Protein AF-A0A453GDU5-F1 (afdb_monomer_lite)

Secondary structure (DSSP, 8-state):
--SEEEEEGGG-SS-SEEEE-TTTTTT--EEEEE-TT--EEEE-TTSSTT--EEEE-SSPEEE-GGG-TT--EEEE------HHHHHHHHT--

Foldseek 3Di:
DDAEEEAAQVPDPDDLEAEQDAPPPCNHQEYEYHHQSNQEYEYDANGNQNHAEYEYAYNHDYYPVVNRPRHNYYHHPYHPDPVVVVVVVVPPD

Sequence (93 aa):
NIRCLVLMDKSFGGTHEITLKKDEFLCLNLLVVDCSAITKIVFNSGSTPRLEKIVWSSSTTLSGIDKLPRLKELEFKGDKVPDYVLEAALYAD

Radius of gyration: 15.79 Å; chains: 1; bounding box: 41×39×37 Å

pLDDT: mean 87.53, std 12.07, range [54.56, 98.75]

Structure (mmCIF, N/CA/C/O backbone):
data_AF-A0A453GDU5-F1
#
_entry.id   AF-A0A453GDU5-F1
#
loop_
_atom_site.group_PDB
_atom_site.id
_atom_site.type_symbol
_atom_site.label_atom_id
_atom_site.label_alt_id
_atom_site.label_comp_id
_atom_site.label_asym_id
_atom_site.label_entity_id
_atom_site.label_seq_id
_atom_site.pdbx_PDB_ins_code
_atom_site.Cartn_x
_atom_site.Cartn_y
_atom_site.Cartn_z
_atom_site.occupancy
_atom_site.B_iso_or_equiv
_atom_site.auth_seq_id
_atom_site.auth_comp_id
_atom_site.auth_asym_id
_atom_site.auth_atom_id
_atom_site.pdbx_PDB_model_num
ATOM 1 N N . ASN A 1 1 ? -19.414 1.193 -5.043 1.00 75.62 1 ASN A N 1
ATOM 2 C CA . ASN A 1 1 ? -18.373 0.871 -4.042 1.00 75.62 1 ASN A CA 1
ATOM 3 C C . ASN A 1 1 ? -17.317 0.011 -4.725 1.00 75.62 1 ASN A C 1
ATOM 5 O O . ASN A 1 1 ? -17.678 -1.046 -5.231 1.00 75.62 1 ASN A O 1
ATOM 9 N N . ILE A 1 2 ? -16.081 0.498 -4.852 1.00 91.31 2 ILE A N 1
ATOM 10 C CA . ILE A 1 2 ? -15.026 -0.143 -5.659 1.00 91.31 2 ILE A CA 1
ATOM 11 C C . ILE A 1 2 ? -14.485 -1.363 -4.904 1.00 91.31 2 ILE A C 1
ATOM 13 O O . ILE A 1 2 ? -14.137 -1.242 -3.732 1.00 91.31 2 ILE A O 1
ATOM 17 N N . ARG A 1 3 ? -14.437 -2.527 -5.568 1.00 96.31 3 ARG A N 1
ATOM 18 C CA . ARG A 1 3 ? -13.882 -3.781 -5.014 1.00 96.31 3 ARG A CA 1
ATOM 19 C C . ARG A 1 3 ? -12.570 -4.215 -5.660 1.00 96.31 3 ARG A C 1
ATOM 21 O O . ARG A 1 3 ? -11.800 -4.934 -5.035 1.00 96.31 3 ARG A O 1
ATOM 28 N N . CYS A 1 4 ? -12.309 -3.763 -6.879 1.00 96.94 4 CYS A N 1
ATOM 29 C CA . CYS A 1 4 ? -11.070 -4.003 -7.602 1.00 96.94 4 CYS A CA 1
ATOM 30 C C . CYS A 1 4 ? -10.591 -2.672 -8.176 1.00 96.94 4 CYS A C 1
ATOM 32 O O . CYS A 1 4 ? -11.389 -1.952 -8.780 1.00 96.94 4 CYS A O 1
ATOM 34 N N . LEU A 1 5 ? -9.321 -2.347 -7.957 1.00 94.69 5 LEU A N 1
ATOM 35 C CA . LEU A 1 5 ? -8.664 -1.171 -8.512 1.00 94.69 5 LEU A CA 1
ATOM 36 C C . LEU A 1 5 ? -7.458 -1.643 -9.314 1.00 94.69 5 LEU A C 1
ATOM 38 O O . LEU A 1 5 ? -6.613 -2.365 -8.789 1.00 94.69 5 LEU A O 1
ATOM 42 N N . VAL A 1 6 ? -7.394 -1.231 -10.576 1.00 92.56 6 VAL A N 1
ATOM 43 C CA . VAL A 1 6 ? -6.281 -1.532 -11.475 1.00 92.56 6 VAL A CA 1
ATOM 44 C C . VAL A 1 6 ? -5.662 -0.214 -11.910 1.00 92.56 6 VAL A C 1
ATOM 46 O O . VAL A 1 6 ? -6.359 0.647 -12.444 1.00 92.56 6 VAL A O 1
ATOM 49 N N . LEU A 1 7 ? -4.371 -0.050 -11.650 1.00 89.88 7 LEU A N 1
ATOM 50 C CA . LEU A 1 7 ? -3.590 1.124 -12.024 1.00 89.88 7 LEU A CA 1
ATOM 51 C C . LEU A 1 7 ? -2.707 0.746 -13.212 1.00 89.88 7 LEU A C 1
ATOM 53 O O . LEU A 1 7 ? -1.943 -0.208 -13.106 1.00 89.88 7 LEU A O 1
ATOM 57 N N . MET A 1 8 ? -2.840 1.463 -14.331 1.00 86.50 8 MET A N 1
ATOM 58 C CA . MET A 1 8 ? -2.158 1.157 -15.594 1.00 86.50 8 MET A CA 1
ATOM 59 C C . MET A 1 8 ? -1.324 2.346 -16.083 1.00 86.50 8 MET A C 1
ATOM 61 O O . MET A 1 8 ? -1.724 3.495 -15.898 1.00 86.50 8 MET A O 1
ATOM 65 N N . ASP A 1 9 ? -0.224 2.075 -16.793 1.00 77.75 9 ASP A N 1
ATOM 66 C CA . ASP A 1 9 ? 0.716 3.088 -17.320 1.00 77.75 9 ASP A CA 1
ATOM 67 C C . ASP A 1 9 ? 0.078 4.256 -18.083 1.00 77.75 9 ASP A C 1
ATOM 69 O O . ASP A 1 9 ? 0.564 5.383 -18.036 1.00 77.75 9 ASP A O 1
ATOM 73 N N . LYS A 1 10 ? -1.048 4.028 -18.762 1.00 67.50 10 LYS A N 1
ATOM 74 C CA . LYS A 1 10 ? -1.699 5.059 -19.584 1.00 67.50 10 LYS A CA 1
ATOM 75 C C . LYS A 1 10 ? -2.376 6.171 -18.773 1.00 67.50 10 LYS A C 1
ATOM 77 O O . LYS A 1 10 ? -2.868 7.118 -19.380 1.00 67.50 10 LYS A O 1
ATOM 82 N N . SER A 1 11 ? -2.451 6.064 -17.441 1.00 62.28 11 SER A N 1
ATOM 83 C CA . SER A 1 11 ? -3.231 6.993 -16.611 1.00 62.28 11 SER A CA 1
ATOM 84 C C . SER A 1 11 ? -2.416 7.976 -15.765 1.00 62.28 11 SER A C 1
ATOM 86 O O . SER A 1 11 ? -3.029 8.758 -15.042 1.00 62.28 11 SER A O 1
ATOM 88 N N . PHE A 1 12 ? -1.078 7.968 -15.819 1.00 63.31 12 PHE A N 1
ATOM 89 C CA . PHE A 1 12 ? -0.250 8.795 -14.928 1.00 63.31 12 PHE A CA 1
ATOM 90 C C . PHE A 1 12 ? 0.667 9.762 -15.688 1.00 63.31 12 PHE A C 1
ATOM 92 O O . PHE A 1 12 ? 1.676 9.371 -16.258 1.00 63.31 12 PHE A O 1
ATOM 99 N N . GLY A 1 13 ? 0.323 11.055 -15.646 1.00 59.34 13 GLY A N 1
ATOM 100 C CA . GLY A 1 13 ? 1.177 12.177 -16.072 1.00 59.34 13 GLY A CA 1
ATOM 101 C C . GLY A 1 13 ? 1.703 13.016 -14.898 1.00 59.34 13 GLY A C 1
ATOM 102 O O . GLY A 1 13 ? 1.952 14.206 -15.064 1.00 59.34 13 GLY A O 1
ATOM 103 N N . GLY A 1 14 ? 1.778 12.436 -13.693 1.00 64.81 14 GLY A N 1
ATOM 104 C CA . GLY A 1 14 ? 2.014 13.155 -12.436 1.00 64.81 14 GLY A CA 1
ATOM 105 C C . GLY A 1 14 ? 2.786 12.342 -11.391 1.00 64.81 14 GLY A C 1
ATOM 106 O O . GLY A 1 14 ? 3.622 11.516 -11.738 1.00 64.81 14 GLY A O 1
ATOM 107 N N . THR A 1 15 ? 2.518 12.603 -10.106 1.00 64.56 15 THR A N 1
ATOM 108 C CA . THR A 1 15 ? 3.267 12.070 -8.952 1.00 64.56 15 THR A CA 1
ATOM 109 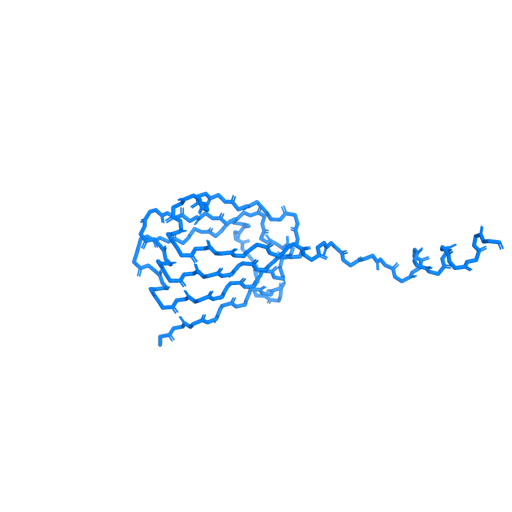C C . THR A 1 15 ? 3.444 10.552 -8.978 1.00 64.56 15 THR A C 1
ATOM 111 O O . THR A 1 15 ? 2.473 9.807 -9.082 1.00 64.56 15 THR A O 1
ATOM 114 N N . HIS A 1 16 ? 4.684 10.116 -8.760 1.00 84.62 16 HIS A N 1
ATOM 115 C CA . HIS A 1 16 ? 5.096 8.709 -8.717 1.00 84.62 16 HIS A CA 1
ATOM 116 C C . HIS A 1 16 ? 4.688 7.969 -7.428 1.00 84.62 16 HIS A C 1
ATOM 118 O O . HIS A 1 16 ? 4.932 6.771 -7.290 1.00 84.62 16 HIS A O 1
ATOM 124 N N . GLU A 1 17 ? 4.080 8.675 -6.472 1.00 90.69 17 GLU A N 1
ATOM 125 C CA . GLU A 1 17 ? 3.653 8.131 -5.186 1.00 90.69 17 GLU A CA 1
ATOM 126 C C . GLU A 1 17 ? 2.135 8.232 -5.018 1.00 90.69 17 GLU A C 1
ATOM 128 O O . GLU A 1 17 ? 1.534 9.281 -5.257 1.00 90.69 17 GLU A O 1
ATOM 133 N N . ILE A 1 18 ? 1.523 7.145 -4.548 1.00 92.06 18 ILE A N 1
ATOM 134 C CA . ILE A 1 18 ? 0.103 7.078 -4.202 1.00 92.06 18 ILE A CA 1
ATOM 135 C C . ILE A 1 18 ? -0.022 6.834 -2.705 1.00 92.06 18 ILE A C 1
ATOM 137 O O . ILE A 1 18 ? 0.503 5.858 -2.180 1.00 92.06 18 ILE A O 1
ATOM 141 N N . THR A 1 19 ? -0.758 7.697 -2.010 1.00 95.81 19 THR A N 1
ATOM 142 C CA . THR A 1 19 ? -1.109 7.484 -0.601 1.00 95.81 19 THR A CA 1
ATOM 143 C C . THR A 1 19 ? -2.584 7.139 -0.495 1.00 95.81 19 THR A C 1
ATOM 145 O O . THR A 1 19 ? -3.422 7.984 -0.802 1.00 95.81 19 THR A O 1
ATOM 148 N N . LEU A 1 20 ? -2.896 5.934 -0.018 1.00 96.31 20 LEU A N 1
ATOM 149 C CA . LEU A 1 20 ? -4.252 5.548 0.362 1.00 96.31 20 LEU A CA 1
ATOM 150 C C . LEU A 1 20 ? -4.510 6.011 1.792 1.00 96.31 20 LEU A C 1
ATOM 152 O O . LEU A 1 20 ? -3.869 5.561 2.749 1.00 96.31 20 LEU A O 1
ATOM 156 N N . LYS A 1 21 ? -5.426 6.966 1.931 1.00 97.56 21 LYS A N 1
ATOM 157 C CA . LYS A 1 21 ? -5.723 7.629 3.200 1.00 97.56 21 LYS A CA 1
ATOM 158 C C . LYS A 1 21 ? -6.733 6.826 4.009 1.00 97.56 21 LYS A C 1
ATOM 160 O O . LYS A 1 21 ? -7.383 5.898 3.527 1.00 97.56 21 LYS A O 1
ATOM 165 N N . LYS A 1 22 ? -6.849 7.199 5.282 1.00 97.56 22 LYS A N 1
ATOM 166 C CA . LYS A 1 22 ? -7.875 6.661 6.169 1.00 97.56 22 LYS A CA 1
ATOM 167 C C . LYS A 1 22 ? -9.251 6.804 5.509 1.00 97.56 22 LYS A C 1
ATOM 169 O O . LYS A 1 22 ? -9.537 7.836 4.908 1.00 97.56 22 LYS A O 1
ATOM 174 N N . ASP A 1 23 ? -10.068 5.765 5.633 1.00 96.25 23 ASP A N 1
ATOM 175 C CA . ASP A 1 23 ? -11.441 5.705 5.130 1.00 96.25 23 ASP A CA 1
ATOM 176 C C . ASP A 1 23 ? -11.584 5.696 3.590 1.00 96.25 23 ASP A C 1
ATOM 178 O O . ASP A 1 23 ? -12.699 5.672 3.067 1.00 96.25 23 ASP A O 1
ATOM 182 N N . GLU A 1 24 ? -10.479 5.625 2.836 1.00 96.62 24 GLU A N 1
ATOM 183 C CA . GLU A 1 24 ? -10.513 5.442 1.384 1.00 96.62 24 GLU A CA 1
ATOM 184 C C . GLU A 1 24 ? -10.650 3.964 0.989 1.00 96.62 24 GLU A C 1
ATOM 186 O O . GLU A 1 24 ? -10.118 3.051 1.631 1.00 96.62 24 GLU A O 1
ATOM 191 N N . PHE A 1 25 ? -11.386 3.740 -0.104 1.00 96.00 25 PHE A N 1
ATOM 192 C CA . PHE A 1 25 ? -11.647 2.434 -0.716 1.00 96.00 25 PHE A CA 1
ATOM 193 C C . PHE A 1 25 ? -12.020 1.331 0.294 1.00 96.00 25 PHE A C 1
ATOM 195 O O . PHE A 1 25 ? -11.509 0.212 0.256 1.00 96.00 25 PHE A O 1
ATOM 202 N N . LEU A 1 26 ? -12.974 1.633 1.183 1.00 96.50 26 LEU A N 1
ATOM 203 C CA . LEU A 1 26 ? -13.422 0.751 2.273 1.00 96.50 26 LEU A CA 1
ATOM 204 C C . LEU A 1 26 ? -13.888 -0.648 1.841 1.00 96.50 26 LEU A C 1
ATOM 206 O O . LEU A 1 26 ? -13.932 -1.569 2.657 1.00 96.50 26 LEU A O 1
ATOM 210 N N . CYS A 1 27 ? -14.268 -0.814 0.574 1.00 97.56 27 CYS A N 1
ATOM 211 C CA . CYS A 1 27 ? -14.698 -2.089 0.003 1.00 97.56 27 CYS A CA 1
ATOM 212 C C . CYS A 1 27 ? -13.696 -2.722 -0.962 1.00 97.56 27 CYS A C 1
ATOM 214 O O . CYS A 1 27 ? -14.050 -3.721 -1.582 1.00 97.56 27 CYS A O 1
ATOM 216 N N . LEU A 1 28 ? -12.485 -2.177 -1.092 1.00 98.31 28 LEU A N 1
ATOM 217 C CA . LEU A 1 28 ? -11.468 -2.736 -1.973 1.00 98.31 28 LEU A CA 1
ATOM 218 C C . LEU A 1 28 ? -11.031 -4.109 -1.468 1.00 98.31 28 LEU A C 1
ATOM 220 O O . LEU A 1 28 ? -10.669 -4.237 -0.306 1.00 98.31 28 LEU A O 1
ATOM 224 N N . ASN A 1 29 ? -11.064 -5.110 -2.343 1.00 98.50 29 ASN A N 1
ATOM 225 C CA . ASN A 1 29 ? -10.589 -6.471 -2.101 1.00 98.50 29 ASN A CA 1
ATOM 226 C C . ASN A 1 29 ? -9.281 -6.754 -2.852 1.00 98.50 29 ASN A C 1
ATOM 228 O O . ASN A 1 29 ? -8.450 -7.508 -2.353 1.00 98.50 29 ASN A O 1
ATOM 232 N N . LEU A 1 30 ? -9.103 -6.154 -4.034 1.00 98.44 30 LEU A N 1
ATOM 233 C CA . LEU A 1 30 ? -7.968 -6.391 -4.922 1.00 98.44 30 LEU A CA 1
ATOM 234 C C . LEU A 1 30 ? -7.390 -5.070 -5.434 1.00 98.44 30 LEU A C 1
ATOM 236 O O . LEU A 1 30 ? -8.122 -4.234 -5.969 1.00 98.44 30 LEU A O 1
ATOM 240 N N . LEU A 1 31 ? -6.073 -4.930 -5.314 1.00 97.00 31 LEU A N 1
ATOM 241 C CA . LEU A 1 31 ? -5.291 -3.886 -5.964 1.00 97.00 31 LEU A CA 1
ATOM 242 C C . LEU A 1 31 ? -4.339 -4.529 -6.974 1.00 97.00 31 LEU A C 1
ATOM 244 O O . LEU A 1 31 ? -3.565 -5.412 -6.613 1.00 97.00 31 LEU A O 1
ATOM 248 N N . VAL A 1 32 ? -4.387 -4.071 -8.221 1.00 94.50 32 VAL A N 1
ATOM 249 C CA . V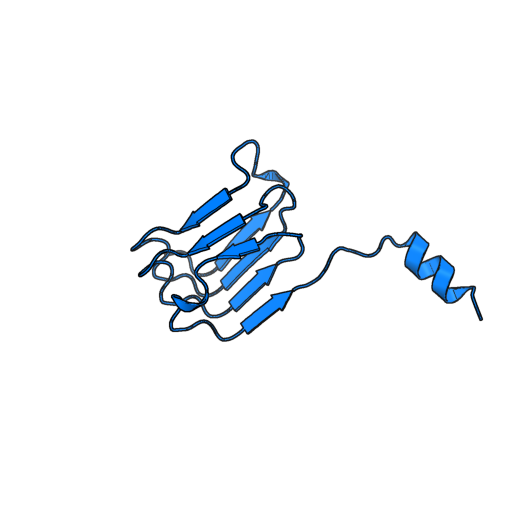AL A 1 32 ? -3.430 -4.441 -9.268 1.00 94.50 32 VAL A CA 1
ATOM 250 C C . VAL A 1 32 ? -2.673 -3.192 -9.700 1.00 94.50 32 VAL A C 1
ATOM 252 O O . VAL A 1 32 ? -3.286 -2.193 -10.077 1.00 94.50 32 VAL A O 1
ATOM 255 N N . VAL A 1 33 ? -1.349 -3.253 -9.645 1.00 91.31 33 VAL A N 1
ATOM 256 C CA . VAL A 1 33 ? -0.448 -2.163 -10.022 1.00 91.31 33 VAL A CA 1
ATOM 257 C C . VAL A 1 33 ? 0.375 -2.624 -11.213 1.00 91.31 33 VAL A C 1
ATOM 259 O O . VAL A 1 33 ? 1.343 -3.362 -11.063 1.00 91.31 33 VAL A O 1
ATOM 262 N N . ASP A 1 34 ? -0.047 -2.200 -12.397 1.00 87.25 34 ASP A N 1
ATOM 263 C CA . ASP A 1 34 ? 0.638 -2.448 -13.664 1.00 87.25 34 ASP A CA 1
ATOM 264 C C . ASP A 1 34 ? 1.029 -1.104 -14.284 1.00 87.25 34 ASP A C 1
ATOM 266 O O . ASP A 1 34 ? 0.567 -0.700 -15.354 1.00 87.25 34 ASP A O 1
ATOM 270 N N . CYS A 1 35 ? 1.790 -0.332 -13.508 1.00 85.12 35 CYS A N 1
ATOM 271 C CA . CYS A 1 35 ? 2.193 1.011 -13.877 1.00 85.12 35 CYS A CA 1
ATOM 272 C C . CYS A 1 35 ? 3.607 1.307 -13.373 1.00 85.12 35 CYS A C 1
ATOM 274 O O . CYS A 1 35 ? 3.825 1.554 -12.186 1.00 85.12 35 CYS A O 1
ATOM 276 N N . SER A 1 36 ? 4.549 1.332 -14.309 1.00 82.69 36 SER A N 1
ATOM 277 C CA . SER A 1 36 ? 5.960 1.661 -14.107 1.00 82.69 36 SER A CA 1
ATOM 278 C C . SER A 1 36 ? 6.180 3.063 -13.531 1.00 82.69 36 SER A C 1
ATOM 280 O O . SER A 1 36 ? 7.136 3.285 -12.789 1.00 82.69 36 SER A O 1
ATOM 282 N N . ALA A 1 37 ? 5.276 4.006 -13.815 1.00 85.50 37 ALA A N 1
ATOM 283 C CA . ALA A 1 37 ? 5.364 5.363 -13.286 1.00 85.50 37 ALA A CA 1
ATOM 284 C C . ALA A 1 37 ? 5.109 5.439 -11.769 1.00 85.50 37 ALA A C 1
ATOM 286 O O . ALA A 1 37 ? 5.514 6.419 -11.145 1.00 85.50 37 ALA A O 1
ATOM 287 N N . ILE A 1 38 ? 4.456 4.440 -11.163 1.00 88.31 38 ILE A N 1
ATOM 288 C CA . ILE A 1 38 ? 4.213 4.401 -9.717 1.00 88.31 38 ILE A CA 1
ATOM 289 C C . ILE A 1 38 ? 5.414 3.748 -9.038 1.00 88.31 38 ILE A C 1
ATOM 291 O O . ILE A 1 38 ? 5.586 2.532 -9.058 1.00 88.31 38 ILE A O 1
ATOM 295 N N . THR A 1 39 ? 6.233 4.542 -8.362 1.00 89.56 39 THR A N 1
ATOM 296 C CA . THR A 1 39 ? 7.398 4.050 -7.620 1.00 89.56 39 THR A CA 1
ATOM 297 C C . THR A 1 39 ? 7.064 3.704 -6.175 1.00 89.56 39 THR A C 1
ATOM 299 O O . THR A 1 39 ? 7.782 2.919 -5.555 1.00 89.56 39 THR A O 1
ATOM 302 N N . LYS A 1 40 ? 5.968 4.244 -5.623 1.00 92.44 40 LYS A N 1
ATOM 303 C CA . LYS A 1 40 ? 5.593 4.009 -4.225 1.00 92.44 40 LYS A CA 1
ATOM 304 C C . LYS A 1 40 ? 4.089 4.034 -3.983 1.00 92.44 40 LYS A C 1
ATOM 306 O O . LYS A 1 40 ? 3.376 4.907 -4.471 1.00 92.44 40 LYS A O 1
ATOM 311 N N . ILE A 1 41 ? 3.621 3.103 -3.158 1.00 95.19 41 ILE A N 1
ATOM 312 C CA . ILE A 1 41 ? 2.264 3.100 -2.609 1.00 95.19 41 ILE A CA 1
ATOM 313 C C . ILE A 1 41 ? 2.349 3.064 -1.088 1.00 95.19 41 ILE A C 1
ATOM 315 O O . ILE A 1 41 ? 3.026 2.212 -0.512 1.00 95.19 41 ILE A O 1
ATOM 319 N N . VAL A 1 42 ? 1.657 3.992 -0.434 1.00 97.31 42 VAL A N 1
ATOM 320 C CA . VAL A 1 42 ? 1.597 4.118 1.023 1.00 97.31 42 VAL A CA 1
ATOM 321 C C . VAL A 1 42 ? 0.187 3.816 1.509 1.00 97.31 42 VAL A C 1
ATOM 323 O O . VAL A 1 42 ? -0.767 4.497 1.137 1.00 97.31 42 VAL A O 1
ATOM 326 N N . PHE A 1 43 ? 0.069 2.830 2.390 1.00 98.19 43 PHE A N 1
ATOM 327 C CA . PHE A 1 43 ? -1.158 2.493 3.099 1.00 98.19 43 PHE A CA 1
ATOM 328 C C . PHE A 1 43 ? -1.136 3.145 4.486 1.00 98.19 43 PHE A C 1
ATOM 330 O O . PHE A 1 43 ? -0.323 2.804 5.353 1.00 98.19 43 PHE A O 1
ATOM 337 N N . ASN A 1 44 ? -2.028 4.109 4.716 1.00 98.12 44 ASN A N 1
ATOM 338 C CA . ASN A 1 44 ? -2.217 4.686 6.046 1.00 98.12 44 ASN A CA 1
ATOM 339 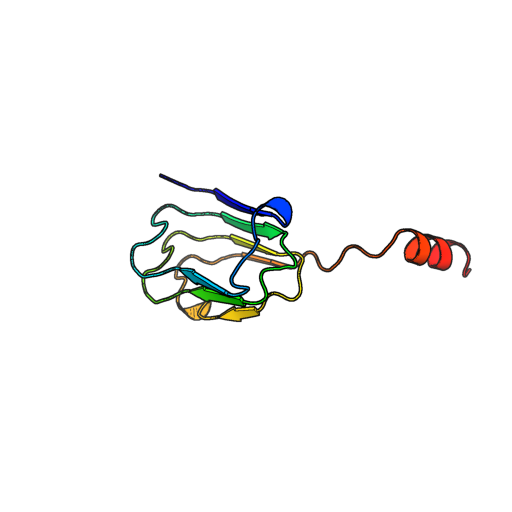C C . ASN A 1 44 ? -3.147 3.818 6.900 1.00 98.12 44 ASN A C 1
ATOM 341 O O . ASN A 1 44 ? -3.957 3.044 6.388 1.00 98.12 44 ASN A O 1
ATOM 345 N N . SER A 1 45 ? -3.055 3.959 8.223 1.00 97.44 45 SER A N 1
ATOM 346 C CA . SER A 1 45 ? -3.915 3.221 9.151 1.00 97.44 45 SER A CA 1
ATOM 347 C C . SER A 1 45 ? -5.391 3.513 8.866 1.00 97.44 45 SER A C 1
ATOM 349 O O . SER A 1 45 ? -5.790 4.674 8.763 1.00 97.44 45 SER A O 1
ATOM 351 N N . GLY A 1 46 ? -6.197 2.458 8.736 1.00 96.50 46 GLY A N 1
ATOM 352 C CA . GLY A 1 46 ? -7.619 2.563 8.389 1.00 96.50 46 GLY A CA 1
ATOM 353 C C . GLY A 1 46 ? -7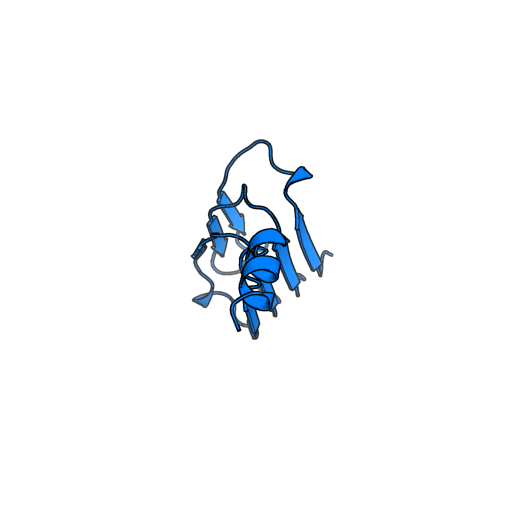.905 2.773 6.897 1.00 96.50 46 GLY A C 1
ATOM 354 O O . GLY A 1 46 ? -9.063 2.967 6.534 1.00 96.50 46 GLY A O 1
ATOM 355 N N . SER A 1 47 ? -6.890 2.732 6.029 1.00 97.06 47 SER A N 1
ATOM 356 C CA . SER A 1 47 ? -7.095 2.650 4.578 1.00 97.06 47 SER A CA 1
ATOM 357 C C . SER A 1 47 ? -7.436 1.220 4.158 1.00 97.06 47 SER A C 1
ATOM 359 O O . SER A 1 47 ? -6.922 0.254 4.723 1.00 97.06 47 SER A O 1
ATOM 361 N N . THR A 1 48 ? -8.311 1.072 3.161 1.00 97.50 48 THR A N 1
ATOM 362 C CA . THR A 1 48 ? -8.579 -0.207 2.475 1.00 97.50 48 THR A CA 1
ATOM 363 C C . THR A 1 48 ? -8.723 -1.438 3.397 1.00 97.50 48 THR A C 1
ATOM 365 O O . THR A 1 48 ? -8.113 -2.476 3.145 1.00 97.50 48 THR A O 1
ATOM 368 N N . PRO A 1 49 ? -9.533 -1.388 4.474 1.00 97.56 49 PRO A N 1
ATOM 369 C CA . PRO A 1 49 ? -9.574 -2.423 5.519 1.00 97.56 49 PRO A CA 1
ATOM 370 C C . PRO A 1 49 ? -10.000 -3.819 5.035 1.00 97.56 49 PRO A C 1
ATOM 372 O O . PRO A 1 49 ? -9.930 -4.789 5.790 1.00 97.56 49 PRO A O 1
ATOM 375 N N . ARG A 1 50 ? -10.489 -3.930 3.796 1.00 98.12 50 ARG A N 1
ATOM 376 C CA . ARG A 1 50 ? -10.936 -5.177 3.168 1.00 98.12 50 ARG A CA 1
ATOM 377 C C . ARG A 1 50 ? -9.983 -5.705 2.099 1.00 98.12 50 ARG A C 1
ATOM 379 O O . ARG A 1 50 ? -10.320 -6.716 1.489 1.00 98.12 50 ARG A O 1
ATOM 386 N N . LEU A 1 51 ? -8.838 -5.053 1.891 1.00 98.56 51 LEU A N 1
ATOM 387 C CA . LEU A 1 51 ? -7.870 -5.442 0.874 1.00 98.56 51 LEU A CA 1
ATOM 388 C C . LEU A 1 51 ? -7.300 -6.817 1.221 1.00 98.56 51 LEU A C 1
ATOM 390 O O . LEU A 1 51 ? -6.756 -7.013 2.305 1.00 98.56 51 LEU A O 1
ATOM 394 N N . GLU A 1 52 ? -7.479 -7.772 0.313 1.00 98.75 52 GLU A N 1
ATOM 395 C CA . GLU A 1 52 ? -7.104 -9.175 0.503 1.00 98.75 52 GLU A CA 1
ATOM 396 C C . GLU A 1 52 ? -5.900 -9.566 -0.347 1.00 98.75 52 GLU A C 1
ATOM 398 O O . GLU A 1 52 ? -5.104 -10.400 0.088 1.00 98.75 52 GLU A O 1
ATOM 403 N N . LYS A 1 53 ? -5.740 -8.943 -1.519 1.00 98.56 53 LYS A N 1
ATOM 404 C CA . LYS A 1 53 ? -4.663 -9.248 -2.460 1.00 98.56 53 LYS A CA 1
ATOM 405 C C . LYS A 1 53 ? -4.086 -7.988 -3.099 1.00 98.56 53 LYS A C 1
ATOM 407 O O . LYS A 1 53 ? -4.836 -7.102 -3.519 1.00 98.56 53 LYS A O 1
ATOM 412 N N . ILE A 1 54 ? -2.760 -7.952 -3.215 1.00 97.62 54 ILE A N 1
ATOM 413 C CA . ILE A 1 54 ? -2.034 -6.971 -4.026 1.00 97.62 54 ILE A CA 1
ATOM 414 C C . ILE A 1 54 ? -1.253 -7.725 -5.099 1.00 97.62 54 ILE A C 1
ATOM 416 O O . ILE A 1 54 ? -0.487 -8.633 -4.784 1.00 97.62 54 ILE A O 1
ATOM 420 N N . VAL A 1 55 ? -1.451 -7.336 -6.356 1.00 95.69 55 VAL A N 1
ATOM 421 C CA . VAL A 1 55 ? -0.665 -7.799 -7.504 1.00 95.69 55 VAL A CA 1
ATOM 422 C C . VAL A 1 55 ? 0.119 -6.616 -8.046 1.00 95.69 55 VAL A C 1
ATOM 424 O O . VAL A 1 55 ? -0.473 -5.560 -8.270 1.00 95.69 55 VAL A O 1
ATOM 427 N N . TRP A 1 56 ? 1.416 -6.769 -8.287 1.00 91.94 56 TRP A N 1
ATOM 428 C CA . TRP A 1 56 ? 2.207 -5.715 -8.922 1.00 91.94 56 TRP A CA 1
ATOM 429 C C . TRP A 1 56 ? 3.320 -6.273 -9.812 1.00 91.94 56 TRP A C 1
ATOM 431 O O . TRP A 1 56 ? 3.812 -7.377 -9.578 1.00 91.94 56 TRP A O 1
ATOM 441 N N . SER A 1 57 ? 3.678 -5.530 -10.859 1.00 81.06 57 SER A N 1
ATOM 442 C CA . SER A 1 57 ? 4.654 -5.934 -11.891 1.00 81.06 57 SER A CA 1
ATOM 443 C C . SER A 1 57 ? 5.887 -5.028 -11.976 1.00 81.06 57 SER A C 1
ATOM 445 O O . SER A 1 57 ? 6.827 -5.368 -12.675 1.00 81.06 57 SER A O 1
ATOM 447 N N . SER A 1 58 ? 5.916 -3.903 -11.261 1.00 75.81 58 SER A N 1
ATOM 448 C CA . SER A 1 58 ? 6.976 -2.886 -11.334 1.00 75.81 58 SER A CA 1
ATOM 449 C C . SER A 1 58 ? 7.847 -2.835 -10.074 1.00 75.81 58 SER A C 1
ATOM 451 O O . SER A 1 58 ? 7.495 -3.393 -9.033 1.00 75.81 58 SER A O 1
ATOM 453 N N . SER A 1 59 ? 8.941 -2.065 -10.120 1.00 78.88 59 SER A N 1
ATOM 454 C CA . SER A 1 59 ? 9.825 -1.721 -8.984 1.00 78.88 59 SER A CA 1
ATOM 455 C C . SER A 1 59 ? 9.153 -0.877 -7.879 1.00 78.88 59 SER A C 1
ATOM 457 O O . SER A 1 59 ? 9.811 -0.122 -7.161 1.00 78.88 59 SER A O 1
ATOM 459 N N . THR A 1 60 ? 7.829 -0.954 -7.756 1.00 86.44 60 THR A N 1
ATOM 460 C CA . THR A 1 60 ? 7.017 -0.190 -6.815 1.00 86.44 60 THR A CA 1
ATOM 461 C C . THR A 1 60 ? 7.270 -0.652 -5.385 1.00 86.44 60 THR A C 1
ATOM 463 O O . THR A 1 60 ? 7.122 -1.826 -5.050 1.00 86.44 60 THR A O 1
ATOM 466 N N . THR A 1 61 ? 7.581 0.292 -4.503 1.00 90.69 61 THR A N 1
ATOM 467 C CA . THR A 1 61 ? 7.685 0.034 -3.066 1.00 90.69 61 THR A CA 1
ATOM 468 C C . THR A 1 61 ? 6.307 0.103 -2.412 1.00 90.69 61 THR A C 1
ATOM 470 O O . THR A 1 61 ? 5.582 1.084 -2.580 1.00 90.69 61 THR A O 1
ATOM 473 N N . LEU A 1 62 ? 5.958 -0.902 -1.608 1.00 94.81 62 LEU A N 1
ATOM 474 C CA . LEU A 1 62 ? 4.731 -0.920 -0.808 1.00 94.81 62 LEU A CA 1
ATOM 475 C C . LEU A 1 62 ? 5.064 -0.588 0.654 1.00 94.81 62 LEU A C 1
ATOM 477 O O . LEU A 1 62 ? 5.844 -1.287 1.293 1.00 94.81 62 LEU A O 1
ATOM 481 N N . SER A 1 63 ? 4.489 0.485 1.195 1.00 96.56 63 SER A N 1
ATOM 482 C CA . SER A 1 63 ? 4.710 0.947 2.575 1.00 96.56 63 SER A CA 1
ATOM 483 C C . SER A 1 63 ? 3.427 0.874 3.396 1.00 96.56 63 SER A C 1
ATOM 485 O O . SER A 1 63 ? 2.373 1.280 2.918 1.00 96.56 63 SER A O 1
ATOM 487 N N . GLY A 1 64 ? 3.505 0.433 4.654 1.00 97.62 64 GLY A N 1
ATOM 488 C CA . GLY A 1 64 ? 2.336 0.357 5.540 1.00 97.62 64 GLY A CA 1
ATOM 489 C C . GLY A 1 64 ? 1.455 -0.879 5.329 1.00 97.62 64 GLY A C 1
ATOM 490 O O . GLY A 1 64 ? 0.311 -0.891 5.775 1.00 97.62 64 GLY A O 1
ATOM 491 N N . ILE A 1 65 ? 1.961 -1.911 4.646 1.00 96.69 65 ILE A N 1
ATOM 492 C CA . ILE A 1 65 ? 1.236 -3.173 4.417 1.00 96.69 65 ILE A CA 1
ATOM 493 C C . ILE A 1 65 ? 0.899 -3.910 5.722 1.00 96.69 65 ILE A C 1
ATOM 495 O O . ILE A 1 65 ? -0.105 -4.611 5.793 1.00 96.69 65 ILE A O 1
ATOM 499 N N . ASP A 1 66 ? 1.688 -3.689 6.773 1.00 96.62 66 ASP A N 1
ATOM 500 C CA . ASP A 1 66 ? 1.465 -4.168 8.140 1.00 96.62 66 ASP A CA 1
ATOM 501 C C . ASP A 1 66 ? 0.158 -3.632 8.753 1.00 96.62 66 ASP A C 1
ATOM 503 O O . ASP A 1 66 ? -0.390 -4.221 9.682 1.00 96.62 66 ASP A O 1
ATOM 507 N N . LYS A 1 67 ? -0.384 -2.541 8.199 1.00 97.50 67 LYS A N 1
ATOM 508 C CA . LYS A 1 67 ? -1.633 -1.903 8.640 1.00 97.50 67 LYS A CA 1
ATOM 509 C C . LYS A 1 67 ? -2.870 -2.458 7.934 1.00 97.50 67 LYS A C 1
ATOM 511 O O . LYS A 1 67 ? -3.969 -1.959 8.182 1.00 97.50 67 LYS A O 1
ATOM 516 N N . LEU A 1 68 ? -2.713 -3.441 7.042 1.00 98.19 68 LEU A N 1
ATOM 517 C CA . LEU A 1 68 ? -3.796 -4.035 6.259 1.00 98.19 68 LEU A CA 1
ATOM 518 C C . LEU A 1 68 ? -4.292 -5.326 6.933 1.00 98.19 68 LEU A C 1
ATOM 520 O O . LEU A 1 68 ? -3.733 -6.398 6.704 1.00 98.19 68 LEU A O 1
ATOM 524 N N . PRO A 1 69 ? -5.373 -5.277 7.734 1.00 97.38 69 PRO A N 1
ATOM 525 C CA . PRO A 1 69 ? -5.745 -6.377 8.632 1.00 97.38 69 PRO A CA 1
ATOM 526 C C . PRO A 1 69 ? -6.250 -7.637 7.914 1.00 97.38 69 PRO A C 1
ATOM 528 O O . PRO A 1 69 ? -6.409 -8.682 8.538 1.00 97.38 69 PRO A O 1
ATOM 531 N N . ARG A 1 70 ? -6.575 -7.535 6.621 1.00 98.19 70 ARG A N 1
ATOM 532 C CA . ARG A 1 70 ? -7.134 -8.628 5.815 1.00 98.19 70 ARG A CA 1
ATOM 533 C C . ARG A 1 70 ? -6.244 -9.044 4.655 1.00 98.19 70 ARG A C 1
ATOM 535 O O . ARG A 1 70 ? -6.670 -9.902 3.881 1.00 98.19 70 ARG A O 1
ATOM 542 N N . LEU A 1 71 ? -5.049 -8.468 4.542 1.00 98.50 71 LEU A N 1
ATOM 543 C CA . LEU A 1 71 ? -4.126 -8.813 3.476 1.00 98.50 71 LEU A CA 1
ATOM 544 C C . LEU A 1 71 ? -3.674 -10.264 3.656 1.00 98.50 71 LEU A C 1
ATOM 546 O O . LEU A 1 71 ? -3.169 -10.642 4.710 1.00 98.50 71 LEU A O 1
ATOM 550 N N . LYS A 1 72 ? -3.903 -11.079 2.629 1.00 98.19 72 LYS A N 1
ATOM 551 C CA . LYS A 1 72 ? -3.599 -12.516 2.626 1.00 98.19 72 LYS A CA 1
ATOM 552 C C . LYS A 1 72 ? -2.557 -12.874 1.583 1.00 98.19 72 LYS A C 1
ATOM 554 O O . LYS A 1 72 ? -1.833 -13.845 1.766 1.00 98.19 72 LYS A O 1
ATOM 559 N N . GLU A 1 73 ? -2.511 -12.119 0.491 1.00 98.31 73 GLU A N 1
ATOM 560 C CA . GLU A 1 73 ? -1.709 -12.474 -0.668 1.00 98.31 73 GLU A CA 1
ATOM 561 C C . GLU A 1 73 ? -0.992 -11.260 -1.256 1.00 98.31 73 GLU A C 1
ATOM 563 O O . GLU A 1 73 ? -1.572 -10.190 -1.467 1.00 98.31 73 GLU A O 1
ATOM 568 N N . LEU A 1 74 ? 0.284 -11.476 -1.547 1.00 96.25 74 LEU A N 1
ATOM 569 C CA . LEU A 1 74 ? 1.153 -10.568 -2.266 1.00 96.25 74 LEU A CA 1
ATOM 570 C C . LEU A 1 74 ? 1.689 -11.326 -3.481 1.00 96.25 74 LEU A C 1
ATOM 572 O O . LEU A 1 74 ? 2.376 -12.332 -3.322 1.00 96.25 74 LEU A O 1
ATOM 576 N N . GLU A 1 75 ? 1.363 -10.856 -4.681 1.00 95.44 75 GLU A N 1
ATOM 577 C CA . GLU A 1 75 ? 1.813 -11.457 -5.937 1.00 95.44 75 GLU A CA 1
ATOM 578 C C . GLU A 1 75 ? 2.676 -10.452 -6.702 1.00 95.44 75 GLU A C 1
ATOM 580 O O . GLU A 1 75 ? 2.169 -9.503 -7.308 1.00 95.44 75 GLU A O 1
ATOM 585 N N . PHE A 1 76 ? 3.988 -10.677 -6.683 1.00 90.69 76 PHE A N 1
ATOM 586 C CA . PHE A 1 76 ? 4.914 -9.948 -7.538 1.00 90.69 76 PHE A CA 1
ATOM 587 C C . PHE A 1 76 ? 5.077 -10.698 -8.858 1.00 90.69 76 PHE A C 1
ATOM 589 O O . PHE A 1 76 ? 5.571 -11.824 -8.876 1.00 90.69 76 PHE A O 1
ATOM 596 N N . LYS A 1 77 ? 4.656 -10.078 -9.962 1.00 86.25 77 LYS A N 1
ATOM 597 C CA . LYS A 1 77 ? 4.741 -10.682 -11.299 1.00 86.25 77 LYS A CA 1
ATOM 598 C C . LYS A 1 77 ? 6.111 -10.527 -11.958 1.00 86.25 77 LYS A C 1
ATOM 600 O O . LYS A 1 77 ? 6.364 -11.207 -12.947 1.00 86.25 77 LYS A O 1
ATOM 605 N N . GLY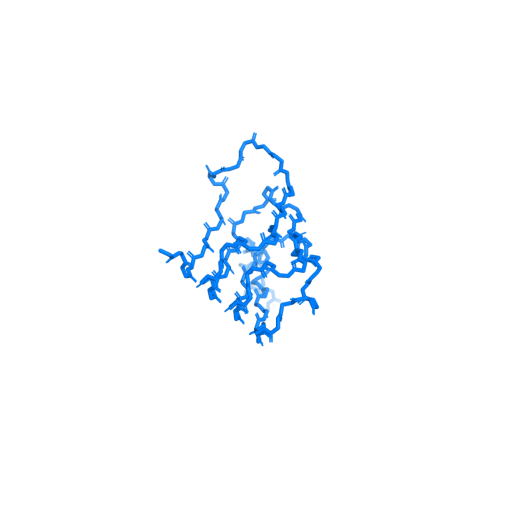 A 1 78 ? 6.981 -9.684 -11.396 1.00 73.31 78 GLY A N 1
ATOM 606 C CA . GLY A 1 78 ? 8.250 -9.323 -12.019 1.00 73.31 78 GLY A CA 1
ATOM 607 C C . GLY A 1 78 ? 8.065 -8.495 -13.290 1.00 73.31 78 GLY A C 1
ATOM 608 O O . GLY A 1 78 ? 6.953 -8.336 -13.803 1.00 73.31 78 GLY A O 1
ATOM 609 N N . ASP A 1 79 ? 9.183 -7.987 -13.802 1.00 68.19 79 ASP A N 1
ATOM 610 C CA . ASP A 1 79 ? 9.210 -7.377 -15.124 1.00 68.19 79 ASP A CA 1
ATOM 611 C C . ASP A 1 79 ? 9.017 -8.453 -16.196 1.00 68.19 79 ASP A C 1
ATOM 613 O O . ASP A 1 79 ? 9.459 -9.600 -16.059 1.00 68.19 79 ASP A O 1
ATOM 617 N N . LYS A 1 80 ? 8.381 -8.077 -17.308 1.00 65.81 80 LYS A N 1
ATOM 618 C CA . LYS A 1 80 ? 8.344 -8.940 -18.490 1.00 65.81 80 LYS A CA 1
ATOM 619 C C . LYS A 1 80 ? 9.773 -9.113 -19.000 1.00 65.81 80 LYS A C 1
ATOM 621 O O . LYS A 1 80 ? 10.383 -8.145 -19.451 1.00 65.81 80 LYS A O 1
ATOM 626 N N . VAL A 1 81 ? 10.289 -10.340 -18.945 1.00 64.62 81 VAL A N 1
ATOM 627 C CA . VAL A 1 81 ? 11.533 -10.700 -19.630 1.00 64.62 81 VAL A CA 1
ATOM 628 C C . VAL A 1 81 ? 11.300 -10.490 -21.127 1.00 64.62 81 VAL A C 1
ATOM 630 O O . VAL A 1 81 ? 10.346 -11.059 -21.659 1.00 64.62 81 VAL A O 1
ATOM 633 N N . PRO A 1 82 ? 12.105 -9.663 -21.812 1.00 70.56 82 PRO A N 1
ATOM 634 C CA . PRO A 1 82 ? 11.934 -9.456 -23.241 1.00 70.56 82 PRO A CA 1
ATOM 635 C C . PRO A 1 82 ? 12.105 -10.765 -24.015 1.00 70.56 82 PRO A C 1
ATOM 637 O O . PRO A 1 82 ? 13.007 -11.544 -23.708 1.00 70.56 82 PRO A O 1
A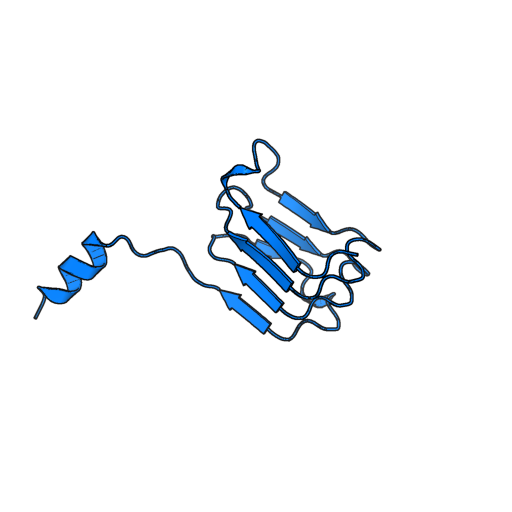TOM 640 N N . ASP A 1 83 ? 11.294 -10.971 -25.051 1.00 75.19 83 ASP A N 1
ATOM 641 C CA . ASP A 1 83 ? 11.252 -12.232 -25.808 1.00 75.19 83 ASP A CA 1
ATOM 642 C C . ASP A 1 83 ? 12.633 -12.666 -26.334 1.00 75.19 83 ASP A C 1
ATOM 644 O O . ASP A 1 83 ? 12.975 -13.844 -26.284 1.00 75.19 83 ASP A O 1
ATOM 648 N N . TYR A 1 84 ? 13.490 -11.714 -26.723 1.00 73.62 84 TYR A N 1
ATOM 649 C CA . TYR A 1 84 ? 14.849 -12.002 -27.201 1.00 73.62 84 TYR A CA 1
ATOM 650 C C . TYR A 1 84 ? 15.753 -12.665 -26.146 1.00 73.62 84 TYR A C 1
ATOM 652 O O . TYR A 1 84 ? 16.688 -13.386 -26.492 1.00 73.62 84 TYR A O 1
ATOM 660 N N . VAL A 1 85 ? 15.498 -12.430 -24.854 1.00 75.12 85 VAL A N 1
ATOM 661 C CA . VAL A 1 85 ? 16.238 -13.072 -23.756 1.00 75.12 85 VAL A CA 1
ATOM 662 C C . VAL A 1 85 ? 15.792 -14.527 -23.599 1.00 75.12 85 VAL A C 1
ATOM 664 O O . VAL A 1 85 ? 16.618 -15.390 -23.312 1.00 75.12 85 VAL A O 1
ATOM 667 N N . LEU A 1 86 ? 14.505 -14.812 -23.822 1.00 74.56 86 LEU A N 1
ATOM 668 C CA . LEU A 1 86 ? 13.964 -16.174 -23.789 1.00 74.56 86 LEU A CA 1
ATOM 669 C C . LEU A 1 86 ? 14.445 -16.991 -24.991 1.00 74.56 86 LEU A C 1
ATOM 671 O O . LEU A 1 86 ? 14.816 -18.150 -24.827 1.00 74.56 86 LEU A O 1
ATOM 675 N N . GLU A 1 87 ? 14.500 -16.384 -26.179 1.00 74.69 87 GLU A N 1
ATOM 676 C CA . GLU A 1 87 ? 15.044 -17.031 -27.375 1.00 74.69 87 GLU A CA 1
ATOM 677 C C . GLU A 1 87 ? 16.513 -17.424 -27.184 1.00 74.69 87 GLU A C 1
ATOM 679 O O . GLU A 1 87 ? 16.871 -18.567 -27.444 1.00 74.69 87 GLU A O 1
ATOM 684 N N . ALA A 1 88 ? 17.354 -16.533 -26.649 1.00 71.44 88 ALA A N 1
ATOM 685 C CA . ALA A 1 88 ? 18.764 -16.838 -26.393 1.00 71.44 88 ALA A CA 1
ATOM 686 C C . ALA A 1 88 ? 18.966 -18.036 -25.443 1.00 71.44 88 ALA A C 1
ATOM 688 O O . ALA A 1 88 ? 19.921 -18.790 -25.613 1.00 71.44 88 ALA A O 1
ATOM 689 N N . ALA A 1 89 ? 18.063 -18.241 -24.478 1.00 71.00 89 ALA A N 1
ATOM 690 C CA . ALA A 1 89 ? 18.108 -19.384 -23.566 1.00 71.00 89 ALA A CA 1
ATOM 691 C C . ALA A 1 89 ? 17.702 -20.713 -24.234 1.00 71.00 89 ALA A C 1
ATOM 693 O O . ALA A 1 89 ? 18.156 -21.764 -23.800 1.00 71.00 89 ALA A O 1
ATOM 694 N N . LEU A 1 90 ? 16.885 -20.679 -25.294 1.00 71.00 90 LEU A N 1
ATOM 695 C CA . LEU A 1 90 ? 16.474 -21.873 -26.049 1.00 71.00 90 LEU A CA 1
ATOM 696 C C . LEU A 1 90 ? 17.558 -22.388 -27.009 1.00 71.00 90 LEU A C 1
ATOM 698 O O . LEU A 1 90 ? 17.501 -23.542 -27.421 1.00 71.00 90 LEU A O 1
ATOM 702 N N . TYR A 1 91 ? 18.527 -21.545 -27.374 1.00 71.25 91 TYR A N 1
ATOM 703 C CA . TYR A 1 91 ? 19.626 -21.891 -28.287 1.00 71.25 91 TYR A CA 1
ATOM 704 C C . TYR A 1 91 ? 20.976 -22.084 -27.573 1.00 71.25 91 TYR A C 1
ATOM 706 O O . TYR A 1 91 ? 22.011 -22.125 -28.236 1.00 71.25 91 TYR A O 1
ATOM 714 N N . ALA A 1 92 ? 20.981 -22.154 -26.238 1.00 71.56 92 ALA A N 1
ATOM 715 C CA . ALA A 1 92 ? 22.193 -22.276 -25.425 1.00 71.56 92 ALA A CA 1
ATOM 716 C C . ALA A 1 92 ? 22.550 -23.723 -25.011 1.00 71.56 92 ALA A C 1
ATOM 718 O O . ALA A 1 92 ? 23.517 -23.889 -24.265 1.00 71.56 92 ALA A O 1
ATOM 719 N N . ASP A 1 93 ? 21.812 -24.733 -25.495 1.00 54.56 93 ASP A N 1
ATOM 720 C CA . ASP A 1 93 ? 22.053 -26.170 -25.253 1.00 54.56 93 ASP A CA 1
ATOM 721 C C . ASP A 1 93 ? 22.825 -26.858 -26.396 1.00 54.56 93 ASP A C 1
ATOM 723 O O . ASP A 1 93 ? 22.441 -26.683 -27.579 1.00 54.56 93 ASP A O 1
#

Organism: Aegilops tauschii subsp. strangulata (NCBI:txid200361)